Protein AF-A0A963N8P4-F1 (afdb_monomer)

Solvent-accessible surface area (backbone atoms only — not comparable to full-atom values): 4905 Å² total; per-residue (Å²): 133,84,80,77,74,74,56,70,51,74,48,77,46,71,48,98,88,74,45,81,35,35,45,32,43,31,54,42,88,92,75,58,29,34,35,45,32,35,44,43,91,46,88,90,50,50,56,50,76,46,82,35,53,44,74,58,44,53,55,50,50,54,54,52,50,54,49,49,54,55,50,53,52,54,60,63,72,67,58,79,88,123

Radius of gyration: 17.08 Å; Cα contacts (8 Å, |Δi|>4): 100; chains: 1; bounding box: 32×45×52 Å

Sequence (82 aa):
MAINEPFERSIPYTHAVGTSESITVSEVGRGHDFRLTVTTPDKTASYVSVYLEAPVLDALIDALLDLKDACDRRQHHGRPIL

Foldseek 3Di:
DDPPDWDKDKDWDADPVGDIKIWMWTDDDPRFKIKTKIQDPDPVDRIDIDIGGNVRVVVVVVVVVVVVVVVVVVVVVPDPPD

Mean predicted aligned error: 8.56 Å

Nearest PDB structures (foldseek):
  1db2-assembly1_A  TM=5.984E-01  e=1.538E+00  Homo sapiens
  4ic0-assembly2_B  TM=5.954E-01  e=1.827E+00  Homo sapiens
  4dte-assembly1_A  TM=5.362E-01  e=1.294E+00  Danio rerio
  1oc0-assembly1_A  TM=6.161E-01  e=2.435E+00  Homo sapiens
  3q02-assembly3_B  TM=5.382E-01  e=2.435E+00  Homo sapiens

pLDDT: mean 81.66, std 13.73, range [36.28, 95.12]

Structure (mmCIF, N/CA/C/O backbone):
data_AF-A0A963N8P4-F1
#
_entry.id   AF-A0A963N8P4-F1
#
loop_
_atom_site.group_PDB
_atom_site.id
_atom_site.type_symbol
_atom_site.label_atom_id
_atom_site.label_alt_id
_atom_site.label_comp_id
_atom_site.label_asym_id
_atom_site.label_entity_id
_atom_site.label_seq_id
_atom_site.pdbx_PDB_ins_code
_atom_site.Cartn_x
_atom_site.Cartn_y
_atom_site.Cartn_z
_atom_site.occupancy
_atom_site.B_iso_or_equiv
_atom_site.auth_seq_id
_atom_site.auth_comp_id
_atom_site.auth_asym_id
_atom_site.auth_atom_id
_atom_site.pdbx_PDB_model_num
ATOM 1 N N . MET A 1 1 ? -4.333 -13.482 27.457 1.00 36.28 1 MET A N 1
ATOM 2 C CA . MET A 1 1 ? -5.042 -12.609 26.500 1.00 36.28 1 MET A CA 1
ATOM 3 C C . MET A 1 1 ? -3.996 -12.083 25.541 1.00 36.28 1 MET A C 1
ATOM 5 O O . MET A 1 1 ? -3.123 -11.353 25.988 1.00 36.28 1 MET A O 1
ATOM 9 N N . ALA A 1 2 ? -3.995 -12.558 24.295 1.00 43.44 2 ALA A N 1
ATOM 10 C CA . ALA A 1 2 ? -3.091 -12.035 23.280 1.00 43.44 2 ALA A CA 1
ATOM 11 C C . ALA A 1 2 ? -3.555 -10.617 22.941 1.00 43.44 2 ALA A C 1
ATOM 13 O O . ALA A 1 2 ? -4.706 -10.407 22.561 1.00 43.44 2 ALA A O 1
ATOM 14 N N . ILE A 1 3 ? -2.682 -9.649 23.175 1.00 55.53 3 ILE A N 1
ATOM 15 C CA . ILE A 1 3 ? -2.797 -8.314 22.605 1.00 55.53 3 ILE A CA 1
ATOM 16 C C . ILE A 1 3 ? -2.568 -8.551 21.112 1.00 55.53 3 ILE A C 1
ATOM 18 O O . ILE A 1 3 ? -1.432 -8.767 20.705 1.00 55.53 3 ILE A O 1
ATOM 22 N N . ASN A 1 4 ? -3.638 -8.684 20.324 1.00 60.88 4 ASN A N 1
ATOM 23 C CA . ASN A 1 4 ? -3.502 -8.687 18.871 1.00 60.88 4 ASN A CA 1
ATOM 24 C C . ASN A 1 4 ? -2.980 -7.297 18.513 1.00 60.88 4 ASN A C 1
ATOM 26 O O . ASN A 1 4 ? -3.719 -6.319 18.626 1.00 60.88 4 ASN A O 1
ATOM 30 N N . GLU A 1 5 ? -1.692 -7.198 18.198 1.00 66.00 5 GLU A N 1
ATOM 31 C CA . GLU A 1 5 ? -1.148 -5.973 17.631 1.00 66.00 5 GLU A CA 1
ATOM 32 C C . GLU A 1 5 ? -1.902 -5.688 16.325 1.00 66.00 5 GLU A C 1
ATOM 34 O O . GLU A 1 5 ? -2.105 -6.618 15.536 1.00 66.00 5 GLU A O 1
ATOM 39 N N . PRO A 1 6 ? -2.373 -4.445 16.118 1.00 79.25 6 PRO A N 1
ATOM 40 C CA . PRO A 1 6 ? -3.059 -4.080 14.887 1.00 79.25 6 PRO A CA 1
ATOM 41 C C . PRO A 1 6 ? -2.122 -4.321 13.704 1.00 79.25 6 PRO A C 1
ATOM 43 O O . PRO A 1 6 ? -0.928 -4.019 13.779 1.00 79.25 6 PRO A O 1
ATOM 46 N N . PHE A 1 7 ? -2.652 -4.884 12.618 1.00 85.62 7 PHE A N 1
ATOM 47 C CA . PHE A 1 7 ? -1.842 -5.183 11.444 1.00 85.62 7 PHE A CA 1
ATOM 48 C C . PHE A 1 7 ? -1.225 -3.900 10.874 1.00 85.62 7 PHE A C 1
ATOM 50 O O . PHE A 1 7 ? -1.930 -2.938 10.577 1.00 85.62 7 PHE A O 1
ATOM 57 N N . GLU A 1 8 ? 0.088 -3.907 10.652 1.00 90.62 8 GLU A N 1
ATOM 58 C CA . GLU A 1 8 ? 0.783 -2.870 9.896 1.00 90.62 8 GLU A CA 1
ATOM 59 C C . GLU A 1 8 ? 1.892 -3.492 9.049 1.00 90.62 8 GLU A C 1
ATOM 61 O O . GLU A 1 8 ? 2.714 -4.278 9.528 1.00 90.62 8 GLU A O 1
ATOM 66 N N . ARG A 1 9 ? 1.932 -3.130 7.767 1.00 90.94 9 ARG A N 1
ATOM 67 C CA . ARG A 1 9 ? 2.996 -3.538 6.854 1.00 90.94 9 ARG A CA 1
ATOM 68 C C . ARG A 1 9 ? 3.403 -2.382 5.962 1.00 90.94 9 ARG A C 1
ATOM 70 O O . ARG A 1 9 ? 2.563 -1.796 5.287 1.00 90.94 9 ARG A O 1
ATOM 77 N N . SER A 1 10 ? 4.705 -2.118 5.901 1.00 92.44 10 SER A N 1
ATOM 78 C CA . SER A 1 10 ? 5.292 -1.125 5.002 1.00 92.44 10 SER A CA 1
ATOM 79 C C . SER A 1 10 ? 6.164 -1.788 3.937 1.00 92.44 10 SER A C 1
ATOM 81 O O . SER A 1 10 ? 6.917 -2.722 4.223 1.00 92.44 10 SER A O 1
ATOM 83 N N . ILE A 1 11 ? 6.041 -1.316 2.700 1.00 92.88 11 ILE A N 1
ATOM 84 C CA . ILE A 1 11 ? 6.798 -1.759 1.532 1.00 92.88 11 ILE A CA 1
ATOM 85 C C . ILE A 1 11 ? 7.625 -0.563 1.052 1.00 92.88 11 ILE A C 1
ATOM 87 O O . ILE A 1 11 ? 7.080 0.304 0.362 1.00 92.88 11 ILE A O 1
ATOM 91 N N . PRO A 1 12 ? 8.915 -0.477 1.418 1.00 91.56 12 PRO A N 1
ATOM 92 C CA . PRO A 1 12 ? 9.796 0.550 0.885 1.00 91.56 12 PRO A CA 1
ATOM 93 C C . PRO A 1 12 ? 10.144 0.243 -0.575 1.00 91.56 12 PRO A C 1
ATOM 95 O O . PRO A 1 12 ? 10.361 -0.914 -0.943 1.00 91.56 12 PRO A O 1
ATOM 98 N N . TYR A 1 13 ? 10.238 1.278 -1.401 1.00 87.25 13 TYR A N 1
ATOM 99 C CA . TYR A 1 13 ? 10.707 1.173 -2.777 1.00 87.25 13 TYR A CA 1
ATOM 100 C C . TYR A 1 13 ? 11.462 2.435 -3.203 1.00 87.25 13 TYR A C 1
ATOM 102 O O . TYR A 1 13 ? 11.330 3.506 -2.612 1.00 87.25 13 TYR A O 1
ATOM 110 N N . THR A 1 14 ? 12.279 2.303 -4.245 1.00 87.38 14 THR A N 1
ATOM 111 C CA . THR A 1 14 ? 12.960 3.433 -4.880 1.00 87.38 14 THR A CA 1
ATOM 112 C C . THR A 1 14 ? 12.314 3.679 -6.232 1.00 87.38 14 THR A C 1
ATOM 114 O 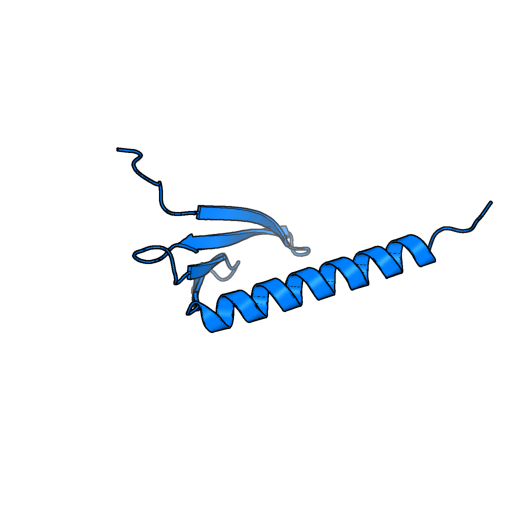O . THR A 1 14 ? 12.320 2.799 -7.095 1.00 87.38 14 THR A O 1
ATOM 117 N N . HIS A 1 15 ? 11.736 4.862 -6.419 1.00 78.69 15 HIS A N 1
ATOM 118 C CA . HIS A 1 15 ? 11.163 5.255 -7.697 1.00 78.69 15 HIS A CA 1
ATOM 119 C C . HIS A 1 15 ? 12.280 5.430 -8.737 1.00 78.69 15 HIS A C 1
ATOM 121 O O . HIS A 1 15 ? 13.411 5.789 -8.405 1.00 78.69 15 HIS A O 1
ATOM 127 N N . ALA A 1 16 ? 11.967 5.252 -10.023 1.00 79.25 16 ALA A N 1
ATOM 128 C CA . ALA A 1 16 ? 12.949 5.376 -11.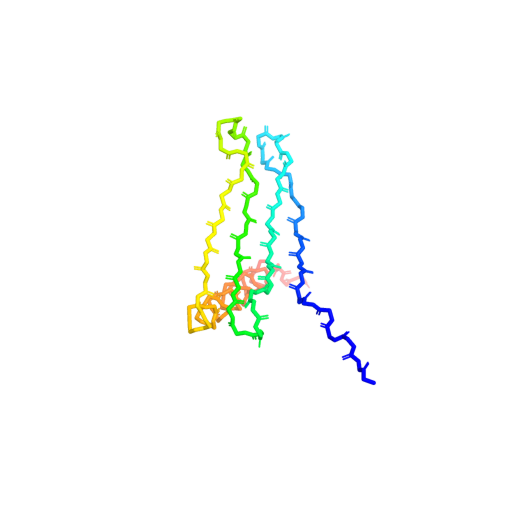110 1.00 79.25 16 ALA A CA 1
ATOM 129 C C . ALA A 1 16 ? 13.639 6.757 -11.180 1.00 79.25 16 ALA A C 1
ATOM 131 O O . ALA A 1 16 ? 14.711 6.888 -11.762 1.00 79.25 16 ALA A O 1
ATOM 132 N N . VAL A 1 17 ? 13.034 7.781 -10.568 1.00 79.88 17 VAL A N 1
ATOM 133 C CA . VAL A 1 17 ? 13.564 9.151 -10.485 1.00 79.88 17 VAL A CA 1
ATOM 134 C C . VAL A 1 17 ? 14.493 9.368 -9.279 1.00 79.88 17 VAL A C 1
ATOM 136 O O . VAL A 1 17 ? 14.929 10.489 -9.038 1.00 79.88 17 VAL A O 1
ATOM 139 N N . GLY A 1 18 ? 14.815 8.308 -8.529 1.00 79.56 18 GLY A N 1
ATOM 140 C CA . GLY A 1 18 ? 15.773 8.327 -7.419 1.00 79.56 18 GLY A CA 1
ATOM 141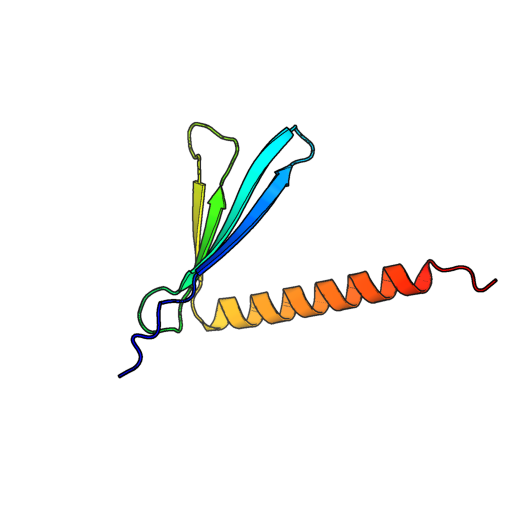 C C . GLY A 1 18 ? 15.186 8.703 -6.057 1.00 79.56 18 GLY A C 1
ATOM 142 O O . GLY A 1 18 ? 15.941 8.928 -5.114 1.00 79.56 18 GLY A O 1
ATOM 143 N N . THR A 1 19 ? 13.861 8.782 -5.935 1.00 82.19 19 THR A N 1
ATOM 144 C CA . THR A 1 19 ? 13.170 9.081 -4.675 1.00 82.19 19 THR A CA 1
ATOM 145 C C . THR A 1 19 ? 12.894 7.798 -3.896 1.00 82.19 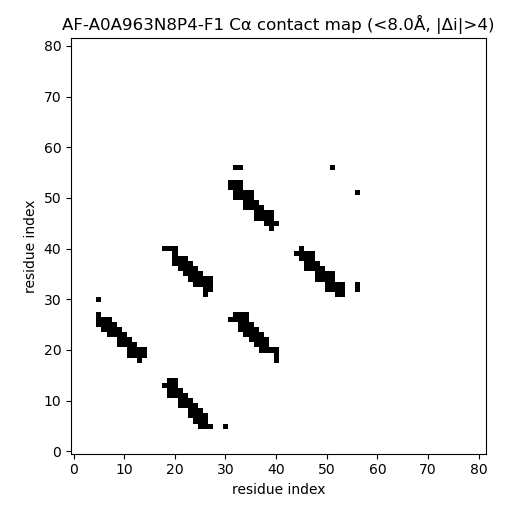19 THR A C 1
ATOM 147 O O . THR A 1 19 ? 12.510 6.779 -4.471 1.00 82.19 19 THR A O 1
ATOM 150 N N . SER A 1 20 ? 13.118 7.837 -2.582 1.00 85.81 20 SER A N 1
ATOM 151 C CA . SER A 1 20 ? 12.753 6.746 -1.676 1.00 85.81 20 SER A CA 1
ATOM 152 C C . SER A 1 20 ? 11.339 6.972 -1.168 1.00 85.81 20 SER A C 1
ATOM 154 O O . SER A 1 20 ? 11.062 7.991 -0.539 1.00 85.81 20 SER A O 1
ATOM 156 N N . GLU A 1 21 ? 10.467 6.012 -1.436 1.00 88.88 21 GLU A N 1
ATOM 157 C CA . GLU A 1 21 ? 9.045 6.058 -1.122 1.00 88.88 21 GLU A CA 1
ATOM 158 C C . GLU A 1 21 ? 8.632 4.747 -0.435 1.00 88.88 21 GLU A C 1
ATOM 160 O O . GLU A 1 21 ? 9.402 3.788 -0.328 1.00 88.88 21 GLU A O 1
ATOM 165 N N . SER A 1 22 ? 7.418 4.703 0.095 1.00 90.69 22 SER A N 1
ATOM 166 C CA . SER A 1 22 ? 6.893 3.553 0.818 1.00 90.69 22 SER A CA 1
ATOM 167 C C . SER A 1 22 ? 5.380 3.495 0.722 1.00 90.69 22 SER A C 1
ATOM 169 O O . SER A 1 22 ? 4.708 4.514 0.885 1.00 90.69 22 SER A O 1
ATOM 171 N N . ILE A 1 23 ? 4.854 2.286 0.546 1.00 92.06 23 ILE A N 1
ATOM 172 C CA . ILE A 1 23 ? 3.428 1.990 0.681 1.00 92.06 23 ILE A CA 1
ATOM 173 C C . ILE A 1 23 ? 3.222 1.296 2.025 1.00 92.06 23 ILE A C 1
ATOM 175 O O . ILE A 1 23 ? 3.774 0.222 2.253 1.00 92.06 23 ILE A O 1
ATOM 179 N N . THR A 1 24 ? 2.426 1.888 2.905 1.00 93.19 24 THR A N 1
ATOM 180 C CA . THR A 1 24 ? 2.061 1.330 4.208 1.00 93.19 24 THR A CA 1
ATOM 181 C C . THR A 1 24 ? 0.583 0.974 4.223 1.00 93.19 24 THR A C 1
ATOM 183 O O . THR A 1 24 ? -0.260 1.808 3.902 1.00 93.19 24 THR A O 1
ATOM 186 N N . VAL A 1 25 ? 0.269 -0.255 4.619 1.00 90.94 25 VAL A N 1
ATOM 187 C CA . VAL A 1 25 ? -1.090 -0.726 4.897 1.00 90.94 25 VAL A CA 1
ATOM 188 C C . VAL A 1 25 ? -1.197 -0.927 6.400 1.00 90.94 25 VAL A C 1
ATOM 190 O O . VAL A 1 25 ? -0.431 -1.715 6.954 1.00 90.94 25 VAL A O 1
ATOM 193 N N . SER A 1 26 ? -2.123 -0.230 7.050 1.00 91.88 26 SER A N 1
ATOM 194 C CA . SER A 1 26 ? -2.385 -0.388 8.480 1.00 91.88 26 SER A CA 1
ATOM 195 C C . SER A 1 26 ? -3.862 -0.613 8.770 1.00 91.88 26 SER A C 1
ATOM 197 O O . SER A 1 26 ? -4.737 -0.096 8.077 1.00 91.88 26 SER A O 1
ATOM 199 N N . GLU A 1 27 ? -4.139 -1.410 9.790 1.00 89.81 27 GLU A N 1
ATOM 200 C CA . GLU A 1 27 ? -5.475 -1.667 10.306 1.00 89.81 27 GLU A CA 1
ATOM 201 C C . GLU A 1 27 ? -6.016 -0.431 11.033 1.00 89.81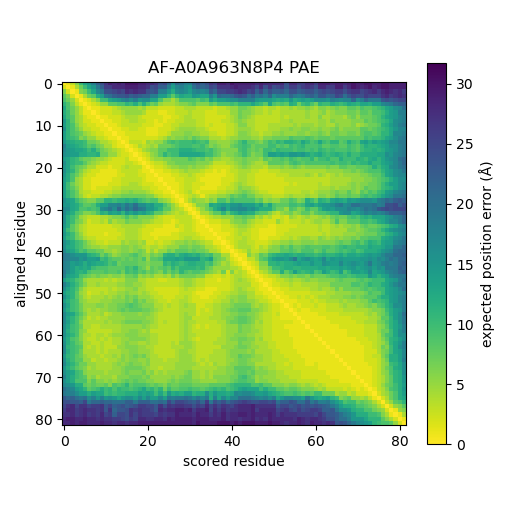 27 GLU A C 1
ATOM 203 O O . GLU A 1 27 ? -5.308 0.241 11.788 1.00 89.81 27 GLU A O 1
ATOM 208 N N . VAL A 1 28 ? -7.296 -0.131 10.824 1.00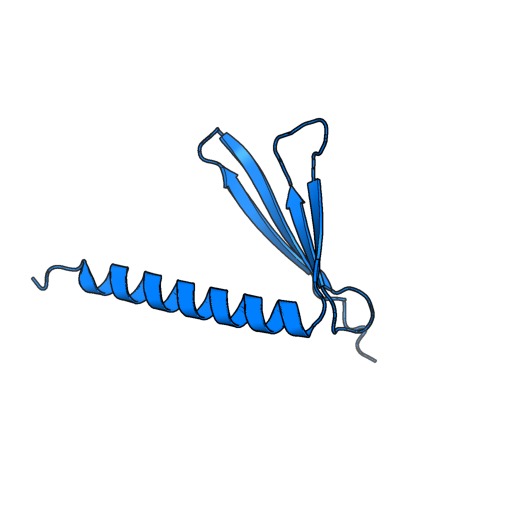 86.31 28 VAL A N 1
ATOM 209 C CA . VAL A 1 28 ? -8.007 0.934 11.525 1.00 86.31 28 VAL A CA 1
ATOM 210 C C . VAL A 1 28 ? -9.176 0.334 12.303 1.00 86.31 28 VAL A C 1
ATOM 212 O O . VAL A 1 28 ? -10.055 -0.327 11.755 1.00 86.31 28 VAL A O 1
ATOM 215 N N . GLY A 1 29 ? -9.222 0.605 13.608 1.00 77.75 29 GLY A N 1
ATOM 216 C CA . GLY A 1 29 ? -10.318 0.159 14.467 1.00 77.75 29 GLY A CA 1
ATOM 217 C C . GLY A 1 29 ? -10.177 -1.300 14.907 1.00 77.75 29 GLY A C 1
ATOM 218 O O . GLY A 1 29 ? -9.138 -1.683 15.427 1.00 77.75 29 GLY A O 1
ATOM 219 N N . ARG A 1 30 ? -11.258 -2.084 14.798 1.00 71.06 30 ARG A N 1
ATOM 220 C CA . ARG A 1 30 ? -11.331 -3.481 15.276 1.00 71.06 30 ARG A CA 1
ATOM 221 C C . ARG A 1 30 ? -11.181 -4.515 14.143 1.00 71.06 30 ARG A C 1
ATOM 223 O O . ARG A 1 30 ? -11.894 -5.514 14.160 1.00 71.06 30 ARG A O 1
ATOM 230 N N . GLY A 1 31 ? -10.307 -4.273 13.167 1.00 66.69 31 GLY A N 1
ATOM 231 C CA . GLY A 1 31 ? -9.895 -5.318 12.214 1.00 66.69 31 GLY A CA 1
ATOM 232 C C . GLY A 1 31 ? -10.681 -5.469 10.925 1.00 66.69 31 GLY A C 1
ATOM 233 O O . GLY A 1 31 ? -10.549 -6.500 10.274 1.00 66.69 31 GLY A O 1
ATOM 234 N N . HIS A 1 32 ? -11.480 -4.476 10.540 1.00 76.81 32 HIS A N 1
ATOM 235 C CA . HIS A 1 32 ? -12.246 -4.544 9.289 1.00 76.81 32 HIS A CA 1
ATOM 236 C C . HIS A 1 32 ? -11.823 -3.497 8.268 1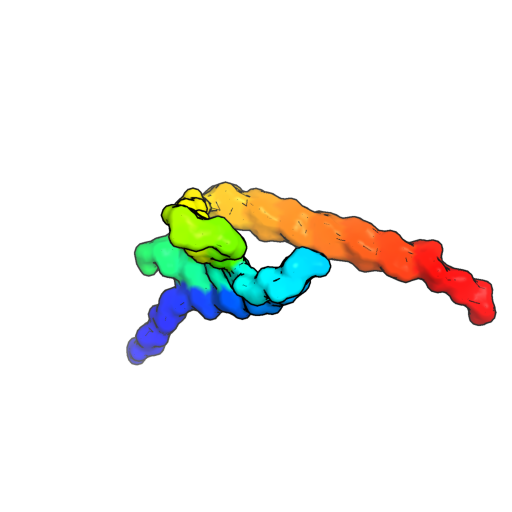.00 76.81 32 HIS A C 1
ATOM 238 O O . HIS A 1 32 ? -11.800 -3.787 7.077 1.00 76.81 32 HIS A O 1
ATOM 244 N N . ASP A 1 33 ? -11.424 -2.318 8.729 1.0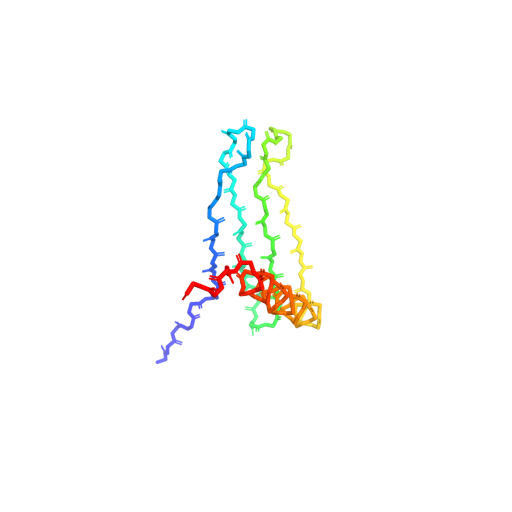0 87.12 33 ASP A N 1
ATOM 245 C CA . ASP A 1 33 ? -11.070 -1.220 7.848 1.00 87.12 33 ASP A CA 1
ATOM 246 C C . ASP A 1 33 ? -9.569 -0.981 7.865 1.00 87.12 33 ASP A C 1
ATOM 248 O O . ASP A 1 33 ? -8.870 -1.298 8.831 1.00 87.12 33 ASP A O 1
ATOM 252 N N . PHE A 1 34 ? -9.062 -0.421 6.774 1.00 89.19 34 PHE A N 1
ATOM 253 C CA . PHE A 1 34 ? -7.633 -0.264 6.569 1.00 89.19 34 PHE A CA 1
ATOM 254 C C . PHE A 1 34 ? -7.305 1.120 6.039 1.00 89.19 34 PHE A C 1
ATOM 256 O O . PHE A 1 34 ? -8.118 1.807 5.423 1.00 89.19 34 PHE A O 1
ATOM 263 N N . ARG A 1 35 ? -6.071 1.546 6.275 1.00 92.31 35 ARG A N 1
ATOM 264 C CA . ARG A 1 35 ? -5.515 2.770 5.722 1.00 92.31 35 ARG A CA 1
ATOM 265 C C . ARG A 1 35 ? -4.335 2.426 4.837 1.00 92.31 35 ARG A C 1
ATOM 267 O O . ARG A 1 35 ? -3.354 1.848 5.296 1.00 92.31 35 ARG A O 1
ATOM 274 N N . LEU A 1 36 ? -4.424 2.838 3.580 1.00 91.69 36 LEU A N 1
ATOM 275 C CA . LEU A 1 36 ? -3.314 2.806 2.641 1.00 91.69 36 LEU A CA 1
ATOM 276 C C . LEU A 1 36 ? -2.625 4.168 2.670 1.00 91.69 36 LEU A C 1
ATOM 278 O O . LEU A 1 36 ? -3.252 5.178 2.368 1.00 91.69 36 LEU A O 1
ATOM 282 N N . THR A 1 37 ? -1.351 4.208 3.036 1.00 92.62 37 THR A N 1
ATOM 283 C CA . THR A 1 37 ? -0.543 5.430 3.045 1.00 92.62 37 THR A CA 1
ATOM 284 C C . THR A 1 37 ? 0.617 5.285 2.083 1.00 92.62 37 THR A C 1
ATOM 286 O O . THR A 1 37 ? 1.364 4.318 2.158 1.00 92.62 37 THR A O 1
ATOM 289 N N . VAL A 1 38 ? 0.784 6.255 1.195 1.00 90.75 38 VAL A N 1
ATOM 290 C CA . VAL A 1 38 ? 1.892 6.321 0.244 1.00 90.75 38 VAL A CA 1
ATOM 291 C C . VAL A 1 38 ? 2.705 7.561 0.571 1.00 90.75 38 VAL A C 1
ATOM 293 O O . VAL A 1 38 ? 2.141 8.648 0.685 1.00 90.75 38 VAL A O 1
ATOM 296 N N . THR A 1 39 ? 4.015 7.420 0.750 1.00 89.69 39 THR A N 1
ATOM 297 C CA . THR A 1 39 ? 4.896 8.590 0.822 1.00 89.69 39 THR A CA 1
ATOM 298 C C . THR A 1 39 ? 5.151 9.110 -0.583 1.00 89.69 39 THR A C 1
ATOM 300 O O . THR A 1 39 ? 5.324 8.333 -1.518 1.00 89.69 39 THR A O 1
ATOM 303 N N . THR A 1 40 ? 5.121 10.430 -0.744 1.00 81.25 40 THR A N 1
ATOM 304 C CA . THR A 1 40 ? 5.334 11.069 -2.044 1.00 81.25 40 THR A CA 1
ATOM 305 C C . THR A 1 40 ? 6.591 11.934 -1.995 1.00 81.25 40 THR A C 1
ATOM 307 O O . THR A 1 40 ? 6.978 12.407 -0.921 1.00 81.25 40 THR A O 1
ATOM 310 N N . PRO A 1 41 ? 7.242 12.176 -3.143 1.00 77.69 41 PRO A N 1
ATOM 311 C CA . PRO A 1 41 ? 8.412 13.042 -3.200 1.00 77.69 41 PRO A CA 1
ATOM 312 C C . PRO A 1 41 ? 8.047 14.534 -3.130 1.00 77.69 41 PRO A C 1
ATOM 314 O O . PRO A 1 41 ? 8.938 15.383 -3.040 1.00 77.69 41 PRO A O 1
ATOM 317 N N . ASP A 1 42 ? 6.755 14.869 -3.180 1.00 77.75 42 ASP A N 1
ATOM 318 C CA . ASP A 1 42 ? 6.274 16.236 -3.062 1.00 77.75 42 ASP A CA 1
ATOM 319 C C . ASP A 1 42 ? 6.436 16.730 -1.620 1.00 77.75 42 ASP A C 1
ATOM 321 O O . ASP A 1 42 ? 5.799 16.242 -0.689 1.00 77.75 42 ASP A O 1
ATOM 325 N N . LYS A 1 43 ? 7.269 17.757 -1.436 1.00 70.38 43 LYS A N 1
ATOM 326 C CA . LYS A 1 43 ? 7.524 18.369 -0.124 1.00 70.38 43 LYS A CA 1
ATOM 327 C C . LYS A 1 43 ? 6.299 19.062 0.471 1.00 70.38 43 LYS A C 1
ATOM 329 O O . LYS A 1 43 ? 6.298 19.350 1.665 1.00 70.38 43 LYS A O 1
ATOM 334 N N . THR A 1 44 ? 5.296 19.378 -0.344 1.00 76.00 44 THR A N 1
ATOM 335 C CA . THR A 1 44 ? 4.047 19.995 0.116 1.00 76.00 44 THR A CA 1
ATOM 336 C C . THR A 1 44 ? 3.038 18.959 0.610 1.00 76.00 44 THR A C 1
ATOM 338 O O . THR A 1 44 ? 2.226 19.274 1.478 1.00 76.00 44 THR A O 1
ATOM 341 N N . ALA A 1 45 ? 3.139 17.714 0.133 1.00 74.94 45 ALA A N 1
ATOM 342 C CA . ALA A 1 45 ? 2.276 16.597 0.502 1.00 74.94 45 ALA A CA 1
ATOM 343 C C . ALA A 1 45 ? 3.091 15.299 0.624 1.00 74.94 45 ALA A C 1
ATOM 345 O O . ALA A 1 45 ? 2.895 14.341 -0.125 1.00 74.94 45 ALA A O 1
ATOM 346 N N . SER A 1 46 ? 4.004 15.257 1.598 1.00 79.81 46 SER A N 1
ATOM 347 C CA . SER A 1 46 ? 4.981 14.169 1.770 1.00 79.81 46 SER A CA 1
ATOM 348 C C . SER A 1 46 ? 4.364 12.779 1.980 1.00 79.81 46 SER A C 1
ATOM 350 O O . SER A 1 46 ? 5.065 11.771 1.901 1.00 79.81 46 SER A O 1
ATOM 352 N N . TYR A 1 47 ? 3.064 12.703 2.266 1.00 85.06 47 TYR A N 1
ATOM 353 C CA . TYR A 1 47 ? 2.303 11.463 2.288 1.00 85.06 47 TYR A CA 1
ATOM 354 C C . TYR A 1 47 ? 0.847 11.697 1.880 1.00 85.06 47 TYR A C 1
ATOM 356 O O . TYR A 1 47 ? 0.260 12.741 2.160 1.00 85.06 47 TYR A O 1
ATOM 364 N N . VAL A 1 48 ? 0.261 10.686 1.247 1.00 89.12 48 VAL A N 1
ATOM 365 C CA . VAL A 1 48 ? -1.161 10.604 0.909 1.00 89.12 48 VAL A CA 1
ATOM 366 C C . VAL A 1 48 ? -1.725 9.363 1.582 1.00 89.12 48 VAL A C 1
ATOM 368 O O . VAL A 1 48 ? -1.171 8.276 1.435 1.00 89.12 48 VAL A O 1
ATOM 371 N N . SER A 1 49 ? -2.828 9.518 2.311 1.00 91.00 49 SER A N 1
ATOM 372 C CA . SER A 1 49 ? -3.508 8.409 2.982 1.00 91.00 49 SER A CA 1
ATOM 373 C C . SER A 1 49 ? -4.941 8.266 2.488 1.00 91.00 49 SER A C 1
ATOM 375 O O . SER A 1 49 ? -5.679 9.246 2.417 1.00 91.00 49 SER A O 1
ATOM 377 N N . VAL A 1 50 ? -5.346 7.032 2.207 1.00 90.56 50 VAL A N 1
ATOM 378 C CA . VAL A 1 50 ? -6.704 6.661 1.807 1.00 90.56 50 VAL A CA 1
ATOM 379 C C . VAL A 1 50 ? -7.261 5.677 2.827 1.00 90.56 50 VAL A C 1
ATOM 381 O O . VAL A 1 50 ? -6.602 4.698 3.179 1.00 90.56 50 VAL A O 1
ATOM 384 N N . TYR A 1 51 ? -8.466 5.956 3.318 1.00 90.38 51 TYR A N 1
ATOM 385 C CA . TYR A 1 51 ? -9.232 5.012 4.124 1.00 90.38 51 TYR A CA 1
ATOM 386 C C . TYR A 1 51 ? -9.979 4.053 3.204 1.00 90.38 51 TYR A C 1
ATOM 388 O O . TYR A 1 51 ? -10.642 4.491 2.265 1.00 90.38 51 TYR A O 1
ATOM 396 N N . LEU A 1 52 ? -9.860 2.763 3.479 1.00 88.31 52 LEU A N 1
ATOM 397 C CA . LEU A 1 52 ? -10.505 1.694 2.742 1.00 88.31 52 LEU A CA 1
ATOM 398 C C . LEU A 1 52 ? -11.426 0.947 3.700 1.00 88.31 52 LEU A C 1
ATOM 400 O O . LEU A 1 52 ? -10.973 0.363 4.686 1.00 88.31 52 LEU A O 1
ATOM 404 N N . GLU A 1 53 ? -12.716 0.981 3.390 1.00 88.94 53 GLU A N 1
ATOM 405 C CA . GLU A 1 53 ? -13.712 0.131 4.036 1.00 88.94 53 GLU A CA 1
ATOM 406 C C . GLU A 1 53 ? -13.475 -1.332 3.647 1.00 88.94 53 GLU A C 1
ATOM 408 O O . GLU A 1 53 ? -13.025 -1.609 2.527 1.00 88.94 53 GLU A O 1
ATOM 413 N N . ALA A 1 54 ? -13.832 -2.263 4.535 1.00 85.06 54 ALA A N 1
ATOM 414 C CA . ALA A 1 54 ? -13.649 -3.702 4.318 1.00 85.06 54 ALA A CA 1
ATOM 415 C C . ALA A 1 54 ? -14.040 -4.201 2.902 1.00 85.06 54 ALA A C 1
ATOM 417 O O . ALA A 1 54 ? -13.213 -4.851 2.262 1.00 85.06 54 ALA A O 1
ATOM 418 N N . PRO A 1 55 ? -15.215 -3.842 2.331 1.00 87.12 55 PRO A N 1
ATOM 419 C CA . PRO A 1 55 ? -15.612 -4.347 1.012 1.00 87.12 55 PRO A CA 1
ATOM 420 C C . PRO A 1 55 ? -14.714 -3.854 -0.131 1.00 87.12 55 PRO A C 1
ATOM 422 O O . PRO A 1 55 ? -14.537 -4.540 -1.136 1.00 87.12 55 PRO A O 1
ATOM 425 N N . VAL A 1 56 ? -14.160 -2.646 0.002 1.00 87.50 56 VAL A N 1
ATOM 426 C CA . VAL A 1 56 ? -13.248 -2.069 -0.994 1.00 87.50 56 VAL A CA 1
ATOM 427 C C . VAL A 1 56 ? -11.879 -2.728 -0.892 1.00 87.50 56 VAL A C 1
ATOM 429 O O . VAL A 1 56 ? -11.237 -2.962 -1.916 1.00 87.50 56 VAL A O 1
ATOM 432 N N . LEU A 1 57 ? -11.434 -3.043 0.328 1.00 83.19 57 LEU A N 1
ATOM 433 C CA . LEU A 1 57 ? -10.191 -3.772 0.527 1.00 83.19 57 LEU A CA 1
ATOM 434 C C . LEU A 1 57 ? -10.257 -5.171 -0.090 1.00 83.19 57 LEU A C 1
ATOM 436 O O . LEU A 1 57 ? -9.323 -5.541 -0.795 1.00 83.19 57 LEU A O 1
ATOM 440 N N . ASP A 1 58 ? -11.339 -5.914 0.138 1.00 85.81 58 ASP A N 1
ATOM 441 C CA . ASP A 1 58 ? -11.496 -7.263 -0.418 1.00 85.81 58 ASP A CA 1
ATOM 442 C C . ASP A 1 58 ? -11.385 -7.237 -1.951 1.00 85.81 58 ASP A C 1
ATOM 444 O O . ASP A 1 58 ? -10.561 -7.940 -2.536 1.00 85.81 58 ASP A O 1
ATOM 448 N N . ALA A 1 59 ? -12.109 -6.319 -2.602 1.00 90.00 59 ALA A N 1
ATOM 449 C CA . ALA A 1 59 ? -12.036 -6.139 -4.052 1.00 90.00 59 ALA A CA 1
ATOM 450 C C . ALA A 1 59 ? -10.631 -5.731 -4.543 1.00 90.00 59 ALA A C 1
ATOM 452 O O . ALA A 1 59 ? -10.200 -6.138 -5.625 1.00 90.00 59 ALA A O 1
ATOM 453 N N . LEU A 1 60 ? -9.901 -4.922 -3.766 1.00 88.56 60 LEU A N 1
ATOM 454 C CA . LEU A 1 60 ? -8.526 -4.540 -4.088 1.00 88.56 60 LEU A CA 1
ATOM 455 C C . LEU A 1 60 ? -7.565 -5.729 -3.968 1.00 88.56 60 LEU A C 1
ATOM 457 O O . LEU A 1 60 ? -6.688 -5.885 -4.817 1.00 88.56 60 LEU A O 1
ATOM 461 N N . ILE A 1 61 ? -7.715 -6.562 -2.935 1.00 88.50 61 ILE A N 1
ATOM 462 C CA . ILE A 1 61 ? -6.904 -7.770 -2.750 1.00 88.50 61 ILE A CA 1
ATOM 463 C C . ILE A 1 61 ? -7.110 -8.719 -3.930 1.00 88.50 61 ILE A C 1
ATOM 465 O O . ILE A 1 61 ? -6.121 -9.152 -4.523 1.00 88.50 61 ILE A O 1
ATOM 469 N N . ASP A 1 62 ? -8.361 -8.974 -4.316 1.00 93.00 62 ASP A N 1
ATOM 470 C CA . ASP A 1 62 ? -8.685 -9.827 -5.462 1.00 93.00 62 ASP A CA 1
ATOM 471 C C . ASP A 1 62 ? -8.032 -9.302 -6.750 1.00 93.00 62 ASP A C 1
ATOM 473 O O . ASP A 1 62 ? -7.334 -10.039 -7.448 1.00 93.00 62 ASP A O 1
ATOM 477 N N . ALA A 1 63 ? -8.137 -7.995 -7.014 1.00 93.94 63 ALA A N 1
ATOM 478 C CA . ALA A 1 63 ? -7.503 -7.373 -8.177 1.00 93.94 63 ALA A CA 1
ATOM 479 C C . ALA A 1 63 ? -5.964 -7.497 -8.170 1.00 93.94 63 ALA A C 1
ATOM 481 O O . ALA A 1 63 ? -5.342 -7.655 -9.225 1.00 93.94 63 ALA A O 1
ATOM 482 N N . LEU A 1 64 ? -5.324 -7.425 -6.996 1.00 92.00 64 LEU A N 1
ATOM 483 C CA . LEU A 1 64 ? -3.873 -7.594 -6.859 1.00 92.00 64 LEU A CA 1
ATOM 484 C C . LEU A 1 64 ? -3.435 -9.051 -7.064 1.00 92.00 64 LEU A C 1
ATOM 486 O O . LEU A 1 64 ? -2.371 -9.288 -7.644 1.00 92.00 64 LEU A O 1
ATOM 490 N N . LEU A 1 65 ? -4.239 -10.020 -6.620 1.00 94.31 65 LEU A N 1
ATOM 491 C CA . LEU A 1 65 ? -4.004 -11.442 -6.876 1.00 94.31 65 LEU A CA 1
ATOM 492 C C . LEU A 1 65 ? -4.131 -11.755 -8.372 1.00 94.31 65 LEU A C 1
ATOM 494 O O . LEU A 1 65 ? -3.219 -12.351 -8.946 1.00 94.31 65 LEU A O 1
ATOM 498 N N . ASP A 1 66 ? -5.175 -11.249 -9.028 1.00 95.12 66 ASP A N 1
ATOM 499 C CA . ASP A 1 66 ? -5.357 -11.374 -10.479 1.00 95.12 66 ASP A CA 1
ATOM 500 C C . ASP A 1 66 ? -4.186 -10.765 -11.263 1.00 95.12 66 ASP A C 1
ATOM 502 O O . ASP A 1 66 ? -3.696 -11.341 -12.245 1.00 95.12 66 ASP A O 1
ATOM 506 N N . LEU A 1 67 ? -3.701 -9.597 -10.825 1.00 93.19 67 LEU A N 1
ATOM 507 C CA . LEU A 1 67 ? -2.535 -8.944 -11.416 1.00 93.19 67 LEU A CA 1
ATOM 508 C C . LEU A 1 67 ? -1.275 -9.803 -11.268 1.00 93.19 67 LEU A C 1
ATOM 510 O O . LEU A 1 67 ? -0.509 -9.928 -12.228 1.00 93.19 67 LEU A O 1
ATOM 514 N N . LYS A 1 68 ? -1.056 -10.399 -10.091 1.00 92.31 68 LYS A N 1
ATOM 515 C CA . LYS A 1 68 ? 0.074 -11.300 -9.850 1.00 92.31 68 LYS A CA 1
ATOM 516 C C . LYS A 1 68 ? 0.019 -12.496 -10.799 1.00 92.31 68 LYS A C 1
ATOM 518 O O . LYS A 1 68 ? 0.988 -12.736 -11.516 1.00 92.31 68 LYS A O 1
ATOM 523 N N . ASP A 1 69 ? -1.123 -13.169 -10.885 1.00 93.31 69 ASP A N 1
ATOM 524 C CA . ASP A 1 69 ? -1.306 -14.321 -11.770 1.00 93.31 69 ASP A CA 1
ATOM 525 C C . ASP A 1 69 ? -1.083 -13.948 -13.245 1.00 93.31 69 ASP A C 1
ATOM 527 O O . ASP A 1 69 ? -0.467 -14.694 -14.013 1.00 93.31 69 ASP A O 1
ATOM 531 N N . ALA A 1 70 ? -1.544 -12.766 -13.667 1.00 91.81 70 ALA A N 1
ATOM 532 C CA . ALA A 1 70 ? -1.293 -12.259 -15.012 1.00 91.81 70 ALA A CA 1
ATOM 533 C C . ALA A 1 70 ? 0.201 -11.998 -15.280 1.00 91.81 70 ALA A C 1
ATOM 535 O O . ALA A 1 70 ? 0.683 -12.289 -16.380 1.00 91.81 70 ALA A O 1
ATOM 536 N N . CYS A 1 71 ? 0.935 -11.467 -14.301 1.00 91.19 71 CYS A N 1
ATOM 537 C CA . CYS A 1 71 ? 2.381 -11.265 -14.382 1.00 91.19 71 CYS A CA 1
ATOM 538 C C . CYS A 1 71 ? 3.141 -12.597 -14.446 1.00 91.19 71 CYS A C 1
ATOM 540 O O . CYS A 1 71 ? 3.989 -12.758 -15.327 1.00 91.19 71 CYS A O 1
ATOM 542 N N . ASP A 1 72 ? 2.789 -13.566 -13.602 1.00 90.88 72 ASP A N 1
ATOM 543 C CA . ASP A 1 72 ? 3.423 -14.888 -13.561 1.00 90.88 72 ASP A CA 1
ATOM 544 C C . ASP A 1 72 ? 3.244 -15.619 -14.902 1.00 90.88 72 ASP A C 1
ATOM 546 O O . ASP A 1 72 ? 4.212 -16.112 -15.492 1.00 90.88 72 ASP A O 1
ATOM 550 N N . ARG A 1 73 ? 2.032 -15.589 -15.480 1.00 87.19 73 ARG A N 1
ATOM 551 C CA . ARG A 1 73 ? 1.781 -16.139 -16.826 1.00 87.19 73 ARG A CA 1
ATOM 552 C C . ARG A 1 73 ? 2.701 -15.524 -17.885 1.00 87.19 73 ARG A C 1
ATOM 554 O O . ARG A 1 73 ? 3.268 -16.253 -18.698 1.00 87.19 73 ARG A O 1
ATOM 561 N N . ARG A 1 74 ? 2.890 -14.199 -17.884 1.00 85.06 74 ARG A N 1
ATOM 562 C CA . ARG A 1 74 ? 3.779 -13.518 -18.849 1.00 85.06 74 ARG A CA 1
ATOM 563 C C . ARG A 1 74 ? 5.240 -13.930 -18.681 1.00 85.06 74 ARG A C 1
ATOM 565 O O . ARG A 1 74 ? 5.935 -14.093 -19.681 1.00 85.06 74 ARG A O 1
ATOM 572 N N . GLN A 1 75 ? 5.697 -14.129 -17.447 1.00 78.44 75 GLN A N 1
ATOM 573 C CA . GLN A 1 75 ? 7.063 -14.577 -17.170 1.00 78.44 75 GLN A CA 1
ATOM 574 C C . GLN A 1 75 ? 7.306 -16.016 -17.645 1.00 78.44 75 GLN A C 1
ATOM 576 O O . GLN A 1 75 ? 8.363 -16.310 -18.206 1.00 78.44 75 GLN A O 1
ATOM 581 N N . HIS A 1 76 ? 6.320 -16.903 -17.493 1.00 65.12 76 HIS A N 1
ATOM 582 C CA . HIS A 1 76 ? 6.423 -18.289 -17.954 1.00 65.12 76 HIS A CA 1
ATOM 583 C C . HIS A 1 76 ? 6.305 -18.446 -19.477 1.00 65.12 76 HIS A C 1
ATOM 585 O O . HIS A 1 76 ? 6.940 -19.335 -20.039 1.00 65.12 76 HIS A O 1
ATOM 591 N N . HIS A 1 77 ? 5.584 -17.556 -20.163 1.00 59.56 77 HIS A N 1
ATOM 592 C CA . HIS A 1 77 ? 5.514 -17.540 -21.630 1.00 59.56 77 HIS A CA 1
ATOM 593 C C . HIS A 1 77 ? 6.778 -16.991 -22.321 1.00 59.56 77 HIS A C 1
ATOM 595 O O . HIS A 1 77 ? 6.925 -17.158 -23.529 1.00 59.56 77 HIS A O 1
ATOM 601 N N . GLY A 1 78 ? 7.692 -16.352 -21.581 1.00 53.66 78 GLY A N 1
ATOM 602 C CA . GLY A 1 78 ? 8.938 -15.784 -22.110 1.00 53.66 78 GLY A CA 1
ATOM 603 C C . GLY A 1 78 ? 10.167 -16.699 -22.044 1.00 53.66 78 GLY A C 1
ATOM 604 O O . GLY A 1 78 ? 11.235 -16.286 -22.492 1.00 53.66 78 GLY A O 1
ATOM 605 N N . ARG A 1 79 ? 10.070 -17.916 -21.485 1.00 48.84 79 ARG A N 1
ATOM 606 C CA . ARG A 1 79 ? 11.188 -18.876 -21.498 1.00 48.84 79 ARG A CA 1
ATOM 607 C C . ARG A 1 79 ? 11.203 -19.634 -22.832 1.00 48.84 79 ARG A C 1
ATOM 609 O O . ARG A 1 79 ? 10.266 -20.393 -23.079 1.00 48.84 79 ARG A O 1
ATOM 616 N N . PRO A 1 80 ? 12.248 -19.494 -23.672 1.00 49.19 80 PRO A N 1
ATOM 617 C CA . PRO A 1 80 ? 12.456 -20.441 -24.751 1.00 49.19 80 PRO A CA 1
ATOM 618 C C . PRO A 1 80 ? 12.697 -21.804 -24.108 1.00 49.19 80 PRO A C 1
ATOM 620 O O . PRO A 1 80 ? 13.550 -21.944 -23.229 1.00 49.19 80 PRO A O 1
ATOM 623 N N . ILE A 1 81 ? 11.913 -22.789 -24.525 1.00 53.28 81 ILE A N 1
ATOM 624 C CA . ILE A 1 81 ? 12.223 -24.191 -24.284 1.00 53.28 81 ILE A CA 1
ATOM 625 C C . ILE A 1 81 ? 13.480 -24.456 -25.123 1.00 53.28 81 ILE A C 1
ATOM 627 O O . ILE A 1 81 ? 13.396 -24.487 -26.351 1.00 53.28 81 ILE A O 1
ATOM 631 N N . LEU A 1 82 ? 14.638 -24.51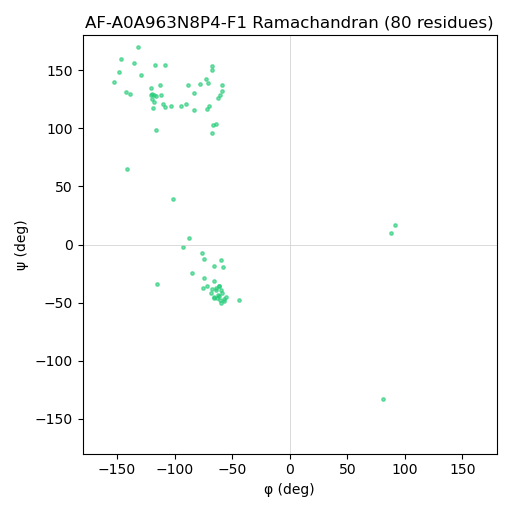3 -24.465 1.00 42.62 82 LEU A N 1
ATOM 632 C CA . LEU A 1 82 ? 15.854 -25.114 -25.012 1.00 42.62 82 LEU A CA 1
ATOM 633 C C . LEU A 1 82 ? 15.849 -26.601 -24.668 1.00 42.62 82 LEU A C 1
ATOM 635 O O . LEU A 1 82 ? 15.532 -26.915 -23.496 1.00 42.62 82 LEU A O 1
#

Secondary structure (DSSP, 8-state):
----PPPEEEEEEE-TTS-EEEEEEEEETTTTEEEEEEE-S-TTSSEEEEEE-HHHHHHHHHHHHHHHHHHHHHHHHT----